Protein AF-A0A1M7EPD5-F1 (afdb_monomer_lite)

Organism: NCBI:txid337701

Foldseek 3Di:
DDPVVVVVCVVCVVVVVPPDDDLQADRPPRHGDDVPDVSSVDDVVVPPVDPPDD

Sequence (54 aa):
MSKFMKLLAILLAPALIASCANDDTYPISGEECAPGDPVQDMDAAELDCVPPAG

pLDDT: mean 78.12, std 10.38, range [52.47, 93.62]

Radius of gyration: 18.34 Å; chains: 1; bounding box: 48×24×47 Å

Secondary structure (DSSP, 8-state):
--HHHHHHHHHHGGGGT-----TTB-TTT-PBPPTT-GGGG--TTTT-------

Structure (mmCIF, N/CA/C/O backbone):
data_AF-A0A1M7EPD5-F1
#
_entry.id   AF-A0A1M7EPD5-F1
#
loop_
_atom_site.group_PDB
_atom_site.id
_atom_site.type_symbol
_atom_site.label_atom_id
_atom_site.label_alt_id
_atom_site.label_comp_id
_atom_site.label_asym_id
_atom_site.label_entity_id
_atom_site.label_seq_id
_atom_site.pdbx_PDB_ins_code
_atom_site.Cartn_x
_atom_site.Cartn_y
_atom_site.Cartn_z
_atom_site.occupancy
_atom_site.B_iso_or_equiv
_atom_site.auth_seq_id
_atom_site.auth_comp_id
_atom_site.auth_asym_id
_atom_site.auth_atom_id
_atom_site.pdbx_PDB_model_num
ATOM 1 N N . MET A 1 1 ? -24.811 -6.105 31.421 1.00 61.94 1 MET A N 1
ATOM 2 C CA . MET A 1 1 ? -24.805 -6.399 29.967 1.00 61.94 1 MET A CA 1
ATOM 3 C C . MET A 1 1 ? -25.143 -7.862 29.734 1.00 61.94 1 MET A C 1
ATOM 5 O O . MET A 1 1 ? -24.465 -8.719 30.292 1.00 61.94 1 MET A O 1
ATOM 9 N N . SER A 1 2 ? -26.184 -8.139 28.944 1.00 85.75 2 SER A N 1
ATOM 10 C CA . SER A 1 2 ? -26.555 -9.505 28.544 1.00 85.75 2 SER A CA 1
ATOM 11 C C . SER A 1 2 ? -25.403 -10.185 27.792 1.00 85.75 2 SER A C 1
ATOM 13 O O . SER A 1 2 ? -24.690 -9.522 27.037 1.00 85.75 2 SER A O 1
ATOM 15 N N . LYS A 1 3 ? -25.218 -11.501 27.978 1.00 86.94 3 LYS A N 1
ATOM 16 C CA . LYS A 1 3 ? -24.203 -12.296 27.252 1.00 86.94 3 LYS A CA 1
ATOM 17 C C . LYS A 1 3 ? -24.370 -12.174 25.733 1.00 86.94 3 LYS A C 1
ATOM 19 O O . LYS A 1 3 ? -23.381 -12.115 25.012 1.00 86.94 3 LYS A O 1
ATOM 24 N N . PHE A 1 4 ? -25.614 -12.034 25.283 1.00 91.06 4 PHE A N 1
ATOM 25 C CA . PHE A 1 4 ? -25.964 -11.778 23.889 1.00 91.06 4 PHE A CA 1
ATOM 26 C C . PHE A 1 4 ? -25.418 -10.434 23.382 1.00 91.06 4 PHE A C 1
ATOM 28 O O . PHE A 1 4 ? -24.801 -10.376 22.327 1.00 91.06 4 PHE A O 1
ATOM 35 N N . MET A 1 5 ? -25.554 -9.369 24.179 1.00 88.94 5 MET A N 1
ATOM 36 C CA . MET A 1 5 ? -25.049 -8.036 23.824 1.00 88.94 5 MET A CA 1
ATOM 37 C C . MET A 1 5 ? -23.519 -8.027 23.676 1.00 88.94 5 MET A C 1
ATOM 39 O O . MET A 1 5 ? -22.978 -7.340 22.818 1.00 88.94 5 MET A O 1
ATOM 43 N N . LYS A 1 6 ? -22.813 -8.813 24.501 1.00 89.75 6 LYS A N 1
ATOM 44 C CA . LYS A 1 6 ? -21.351 -8.951 24.423 1.00 89.75 6 LYS A CA 1
ATOM 45 C C . LYS A 1 6 ? -20.912 -9.692 23.158 1.00 89.75 6 LYS A C 1
ATOM 47 O O . LYS A 1 6 ? -19.976 -9.252 22.504 1.00 89.75 6 LYS A O 1
ATOM 52 N N . LEU A 1 7 ? -21.599 -10.782 22.809 1.00 93.62 7 LEU A N 1
ATOM 53 C CA . LEU A 1 7 ? -21.348 -11.522 21.567 1.00 93.62 7 LEU A CA 1
ATOM 54 C C . LEU A 1 7 ? -21.581 -10.649 20.332 1.00 93.62 7 LEU A C 1
ATOM 56 O O . LEU A 1 7 ? -20.750 -10.635 19.430 1.00 93.62 7 LEU A O 1
ATOM 60 N N . LEU A 1 8 ? -22.669 -9.877 20.329 1.00 92.88 8 LEU A N 1
ATOM 61 C CA . LEU A 1 8 ? -22.986 -8.962 19.237 1.00 92.88 8 LEU A CA 1
ATOM 62 C C . LEU A 1 8 ? -21.896 -7.894 19.051 1.00 92.88 8 LEU A C 1
ATOM 64 O O . LEU A 1 8 ? -21.473 -7.645 17.929 1.00 92.88 8 LEU A O 1
ATOM 68 N N . ALA A 1 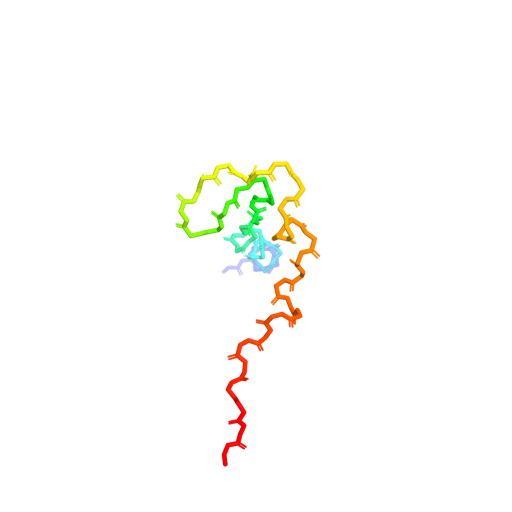9 ? -21.401 -7.307 20.145 1.00 89.38 9 ALA A N 1
ATOM 69 C CA . ALA A 1 9 ? -20.343 -6.299 20.090 1.00 89.38 9 ALA A CA 1
ATOM 70 C C . ALA A 1 9 ? -19.019 -6.849 19.530 1.00 89.38 9 ALA A C 1
ATOM 72 O O . ALA A 1 9 ? -18.366 -6.175 18.740 1.00 89.38 9 ALA A O 1
ATOM 73 N N . ILE A 1 10 ? -18.642 -8.080 19.897 1.00 91.44 10 ILE A N 1
ATOM 74 C CA . ILE A 1 10 ? -17.429 -8.735 19.377 1.00 91.44 10 ILE A CA 1
ATOM 75 C C . ILE A 1 10 ? -17.561 -9.006 17.875 1.00 91.44 10 ILE A C 1
ATOM 77 O O . ILE A 1 10 ? -16.606 -8.807 17.130 1.00 91.44 10 ILE A O 1
ATOM 81 N N . LEU A 1 11 ? -18.744 -9.426 17.425 1.00 90.44 11 LEU A N 1
ATOM 82 C CA . LEU A 1 11 ? -18.982 -9.760 16.023 1.00 90.44 11 LEU A CA 1
ATOM 83 C C . LEU A 1 11 ? -19.044 -8.518 15.118 1.00 90.44 11 LEU A C 1
ATOM 85 O O . LEU A 1 11 ? -18.634 -8.592 13.965 1.00 90.44 11 LEU A O 1
ATOM 89 N N . LEU A 1 12 ? -19.510 -7.375 15.635 1.00 88.38 12 LEU A N 1
ATOM 90 C CA . LEU A 1 12 ? -19.568 -6.112 14.885 1.00 88.38 12 LEU A CA 1
ATOM 91 C C . LEU A 1 12 ? -18.269 -5.295 14.906 1.00 88.38 12 LEU A C 1
ATOM 93 O O 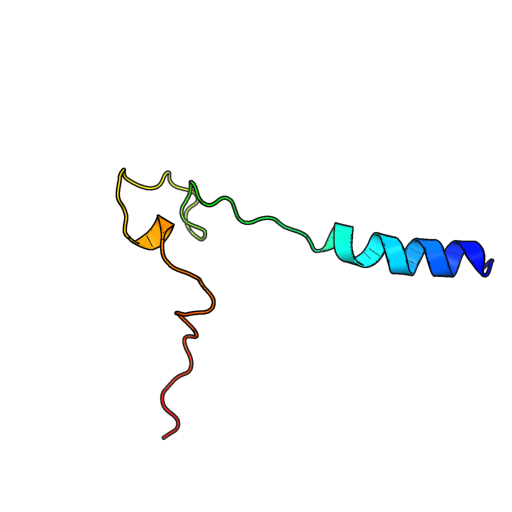. LEU A 1 12 ? -18.090 -4.447 14.036 1.00 88.38 12 LEU A O 1
ATOM 97 N N . ALA A 1 13 ? -17.365 -5.532 15.858 1.00 83.75 13 ALA A N 1
ATOM 98 C CA . ALA A 1 13 ? -16.095 -4.811 15.953 1.00 83.75 13 ALA A CA 1
ATOM 99 C C . ALA A 1 13 ? -15.263 -4.775 14.645 1.00 83.75 13 ALA A C 1
ATOM 101 O O . ALA A 1 13 ? -14.815 -3.685 14.288 1.00 83.75 13 ALA A O 1
ATOM 102 N N . PRO A 1 14 ? -15.072 -5.880 13.889 1.00 81.06 14 PRO A N 1
ATOM 103 C CA . PRO A 1 14 ? -14.273 -5.843 12.660 1.00 81.06 14 PRO A CA 1
ATOM 104 C C . PRO A 1 14 ? -14.916 -5.016 11.539 1.00 81.06 14 PRO A C 1
ATOM 106 O O . PRO A 1 14 ? -14.203 -4.428 10.733 1.00 81.06 14 PRO A O 1
ATOM 109 N N . ALA A 1 15 ? -16.248 -4.902 11.507 1.00 80.81 15 ALA A N 1
ATOM 110 C CA . ALA A 1 15 ? -16.939 -4.100 10.497 1.00 80.81 15 ALA A CA 1
ATOM 111 C C . ALA A 1 15 ? -16.669 -2.592 10.652 1.00 80.81 15 ALA A C 1
ATOM 113 O O . ALA A 1 15 ? -16.795 -1.847 9.688 1.00 80.81 15 ALA A O 1
ATOM 114 N N . LEU A 1 16 ? -16.275 -2.142 11.850 1.00 75.94 16 LEU A N 1
ATOM 115 C CA . LEU A 1 16 ? -15.949 -0.738 12.117 1.00 75.94 16 LEU A CA 1
ATOM 116 C C . LEU A 1 16 ? -14.540 -0.343 11.652 1.00 75.94 16 LEU A C 1
ATOM 118 O O . LEU A 1 16 ? -14.267 0.844 11.513 1.00 75.94 16 LEU A O 1
ATOM 122 N N . ILE A 1 17 ? -13.654 -1.317 11.430 1.00 72.50 17 ILE A N 1
ATOM 123 C CA . ILE A 1 17 ? -12.263 -1.097 10.993 1.00 72.50 17 ILE A CA 1
ATOM 124 C C . ILE A 1 17 ? -12.003 -1.589 9.565 1.00 72.50 17 ILE A C 1
ATOM 126 O O . ILE A 1 17 ? -10.891 -1.455 9.064 1.00 72.50 17 ILE A O 1
ATOM 130 N N . ALA A 1 18 ? -13.018 -2.140 8.899 1.00 69.38 18 ALA A N 1
ATOM 131 C CA . ALA A 1 18 ? -12.949 -2.537 7.501 1.00 69.38 18 ALA A CA 1
ATOM 132 C C . ALA A 1 18 ? -13.096 -1.303 6.593 1.00 69.38 18 ALA A C 1
ATOM 134 O O . ALA A 1 18 ? -14.137 -1.097 5.971 1.00 69.38 18 ALA A O 1
ATOM 135 N N . SER A 1 19 ? -12.069 -0.452 6.530 1.00 63.97 19 SER A N 1
ATOM 136 C CA . SER A 1 19 ? -11.938 0.494 5.421 1.00 63.97 19 SER A CA 1
ATOM 137 C C . SER A 1 19 ? -11.340 -0.261 4.238 1.00 63.97 19 SER A C 1
ATOM 139 O O . SER A 1 19 ? -10.145 -0.552 4.236 1.00 63.97 19 SER A O 1
ATOM 141 N N . CYS A 1 20 ? -12.165 -0.620 3.257 1.00 67.38 20 CYS A N 1
ATOM 142 C CA . CYS A 1 20 ? -11.648 -1.098 1.979 1.00 67.38 20 CYS A CA 1
ATOM 143 C C . CYS A 1 20 ? -10.851 0.041 1.333 1.00 67.38 20 CYS A C 1
ATOM 145 O O . CYS A 1 20 ? -11.354 1.164 1.239 1.00 67.38 20 CYS A O 1
ATOM 147 N N . ALA A 1 21 ? -9.611 -0.240 0.931 1.00 69.69 21 ALA A N 1
ATOM 148 C CA . ALA A 1 21 ? -8.886 0.648 0.036 1.00 69.69 21 ALA A CA 1
ATOM 149 C C . ALA A 1 21 ? -9.626 0.686 -1.310 1.00 69.69 21 ALA A C 1
ATOM 151 O O . ALA A 1 21 ? -10.259 -0.296 -1.700 1.00 69.69 21 ALA A O 1
ATOM 152 N N . ASN A 1 22 ? -9.620 1.845 -1.966 1.00 74.94 22 ASN A N 1
ATOM 153 C CA . ASN A 1 22 ? -10.109 1.961 -3.332 1.00 74.94 22 ASN A CA 1
ATOM 154 C C . ASN A 1 22 ? -8.915 1.802 -4.275 1.00 74.94 22 ASN A C 1
ATOM 156 O O . ASN A 1 22 ? -8.091 2.712 -4.353 1.00 74.94 22 ASN A O 1
ATOM 160 N N . ASP A 1 23 ? -8.853 0.672 -4.973 1.00 77.00 23 ASP A N 1
ATOM 161 C CA . ASP A 1 23 ? -7.725 0.304 -5.836 1.00 77.00 23 ASP A CA 1
ATOM 162 C C . ASP A 1 23 ? -7.661 1.145 -7.133 1.00 77.00 23 ASP A C 1
ATOM 164 O O . ASP A 1 23 ? -6.634 1.186 -7.810 1.00 77.00 23 ASP A O 1
ATOM 168 N N . ASP A 1 24 ? -8.727 1.890 -7.454 1.00 81.44 24 ASP A N 1
ATOM 169 C CA . ASP A 1 24 ? -8.789 2.773 -8.628 1.00 81.44 24 ASP A CA 1
ATOM 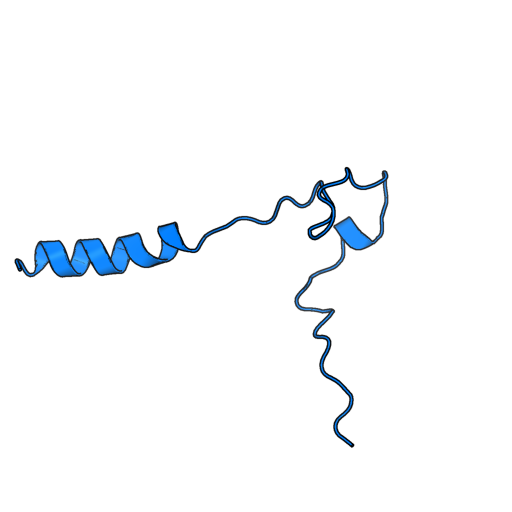170 C C . ASP A 1 24 ? -8.156 4.157 -8.384 1.00 81.44 24 ASP A C 1
ATOM 172 O O . ASP A 1 24 ? -8.053 4.975 -9.304 1.00 81.44 24 ASP A O 1
ATOM 176 N N . THR A 1 25 ? -7.745 4.448 -7.146 1.00 85.81 25 THR A N 1
ATOM 177 C CA . THR A 1 25 ? -7.198 5.753 -6.752 1.00 85.81 25 THR A CA 1
ATOM 178 C C . THR A 1 25 ? -5.955 5.615 -5.890 1.00 85.81 25 THR A C 1
ATOM 180 O O . THR A 1 25 ? -5.870 4.719 -5.051 1.00 85.81 25 THR A O 1
ATOM 183 N N . TYR A 1 26 ? -5.021 6.557 -6.000 1.00 84.19 26 TYR A N 1
ATOM 184 C CA . TYR A 1 26 ? -3.849 6.558 -5.129 1.00 84.19 26 TYR A CA 1
ATOM 185 C C . TYR A 1 26 ? -4.254 6.746 -3.656 1.00 84.19 26 TYR A C 1
ATOM 187 O O . TYR A 1 26 ? -4.983 7.687 -3.332 1.00 84.19 26 TYR A O 1
ATOM 195 N N . PRO A 1 27 ? -3.716 5.943 -2.721 1.00 76.56 27 PRO A N 1
ATOM 196 C CA . PRO A 1 27 ? -4.173 5.922 -1.328 1.00 76.56 27 PRO A CA 1
ATOM 197 C C . PRO A 1 27 ? -3.868 7.205 -0.536 1.00 76.56 27 PRO A C 1
ATOM 199 O O . PRO A 1 27 ? -4.464 7.425 0.516 1.00 76.56 27 PRO A O 1
ATOM 202 N N . ILE A 1 28 ? -2.939 8.048 -1.010 1.00 81.25 28 ILE A N 1
ATOM 203 C CA . ILE A 1 28 ? -2.523 9.284 -0.323 1.00 81.25 28 ILE A CA 1
ATOM 204 C C . ILE A 1 28 ? -3.172 10.532 -0.928 1.00 81.25 28 ILE A C 1
ATOM 206 O O . ILE A 1 28 ? -3.657 11.379 -0.178 1.00 81.25 28 ILE A O 1
ATOM 210 N N . SER A 1 29 ? -3.172 10.673 -2.259 1.00 85.94 29 SER A N 1
ATOM 211 C CA . SER A 1 29 ? -3.741 11.852 -2.929 1.00 85.94 29 SER A CA 1
ATOM 212 C C . SER A 1 29 ? -5.216 11.694 -3.300 1.00 85.94 29 SER A C 1
ATOM 214 O O . SER A 1 29 ? -5.914 12.700 -3.416 1.00 85.94 29 SER A O 1
ATOM 216 N N . GLY A 1 30 ? -5.704 10.458 -3.461 1.00 85.25 30 GLY A N 1
ATOM 217 C CA . GLY A 1 30 ? -7.055 10.160 -3.945 1.00 85.25 30 GLY A CA 1
ATOM 218 C C . GLY A 1 30 ? -7.260 10.430 -5.439 1.00 85.25 30 GLY A C 1
ATOM 219 O O . GLY A 1 30 ? -8.397 10.406 -5.902 1.00 85.25 30 GLY A O 1
ATOM 220 N N . GLU A 1 31 ? -6.193 10.722 -6.188 1.00 88.62 31 GLU A N 1
ATOM 221 C CA . GLU A 1 31 ? -6.248 10.903 -7.642 1.00 88.62 31 GLU A CA 1
ATOM 222 C C . GLU A 1 31 ? -6.489 9.562 -8.349 1.00 88.62 31 GLU A C 1
ATOM 224 O O . GLU A 1 31 ? -6.075 8.516 -7.849 1.00 88.62 31 GLU A O 1
ATOM 229 N N . GLU A 1 32 ? -7.150 9.594 -9.509 1.00 89.06 32 GLU A N 1
ATOM 230 C CA . GLU A 1 32 ? -7.385 8.399 -10.327 1.00 89.06 32 GLU A CA 1
ATOM 231 C C . GLU A 1 32 ? -6.061 7.811 -10.830 1.00 89.06 32 GLU A C 1
ATOM 233 O O . GLU A 1 32 ? -5.188 8.533 -11.325 1.00 89.06 32 GLU A O 1
ATOM 238 N N . CYS A 1 33 ? -5.929 6.490 -10.730 1.00 86.19 33 CYS A N 1
ATOM 239 C CA . CYS A 1 33 ? -4.794 5.765 -11.282 1.00 86.19 33 CYS A CA 1
ATOM 240 C C . CYS A 1 33 ? -4.774 5.884 -12.815 1.00 86.19 33 CYS A C 1
ATOM 242 O O . CYS A 1 33 ? -5.807 5.790 -13.485 1.00 86.19 33 CYS A O 1
ATOM 244 N N . ALA A 1 34 ? -3.585 6.047 -13.397 1.00 88.44 34 ALA A N 1
ATOM 245 C CA . ALA A 1 34 ? -3.443 5.999 -14.848 1.00 88.44 34 ALA A CA 1
ATOM 246 C C . ALA A 1 34 ? -3.685 4.567 -15.375 1.00 88.44 34 ALA A C 1
ATOM 248 O O . ALA A 1 34 ? -3.379 3.594 -14.683 1.00 88.44 34 ALA A O 1
ATOM 249 N N . PRO A 1 35 ? -4.184 4.393 -16.615 1.00 87.31 35 PRO A N 1
ATOM 250 C CA . PRO A 1 35 ? -4.327 3.063 -17.201 1.00 87.31 35 PRO A CA 1
ATOM 251 C C . PRO A 1 35 ? -2.981 2.326 -17.280 1.00 87.31 35 PRO A C 1
ATOM 253 O O . PRO A 1 35 ? -2.061 2.794 -17.954 1.00 87.31 35 PRO A O 1
ATOM 256 N N . GLY A 1 36 ? -2.888 1.159 -16.633 1.00 85.25 36 GLY A N 1
ATOM 257 C CA . GLY A 1 36 ? -1.674 0.336 -16.610 1.00 85.25 36 GLY A CA 1
ATOM 258 C C . GLY A 1 36 ? -0.593 0.838 -15.651 1.00 85.25 36 GLY A C 1
ATOM 259 O O . GLY A 1 36 ? 0.578 0.505 -15.839 1.00 85.25 36 GLY A O 1
ATOM 260 N N . ASP A 1 37 ? -0.959 1.663 -14.666 1.00 85.44 37 ASP A N 1
ATOM 261 C CA . ASP A 1 37 ? -0.049 2.042 -13.589 1.00 85.44 37 ASP A CA 1
ATOM 262 C C . ASP A 1 37 ? 0.343 0.794 -12.773 1.00 85.44 37 ASP A C 1
ATOM 264 O O . ASP A 1 37 ? -0.550 0.093 -12.290 1.00 85.44 37 ASP A O 1
ATOM 268 N N . PRO A 1 38 ? 1.650 0.517 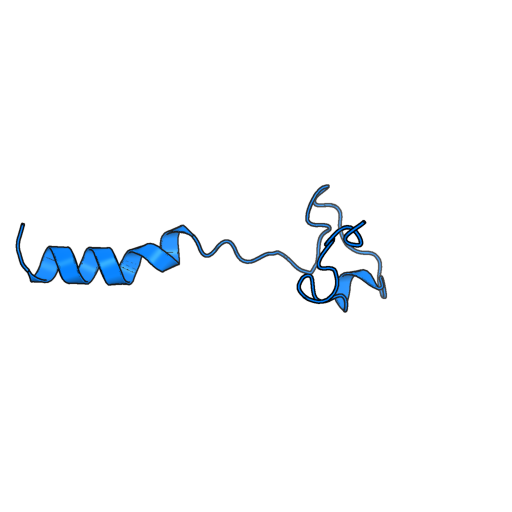-12.578 1.00 77.00 38 PRO A N 1
ATOM 269 C CA . PRO A 1 38 ? 2.113 -0.601 -11.760 1.00 77.00 38 PRO A CA 1
ATOM 270 C C . PRO A 1 38 ? 1.478 -0.662 -10.370 1.00 77.00 38 PRO A C 1
ATOM 272 O O . PRO A 1 38 ? 1.302 -1.757 -9.850 1.00 77.00 38 PRO A O 1
ATOM 275 N N . VAL A 1 39 ? 1.107 0.484 -9.786 1.00 77.69 39 VAL A N 1
ATOM 276 C CA . VAL A 1 39 ? 0.471 0.577 -8.462 1.00 77.69 39 VAL A CA 1
ATOM 277 C C . VAL A 1 39 ? -0.807 -0.265 -8.362 1.00 77.69 39 VAL A C 1
ATOM 279 O O . VAL A 1 39 ? -1.108 -0.750 -7.277 1.00 77.69 39 VAL A O 1
ATOM 282 N N . GLN A 1 40 ? -1.519 -0.499 -9.468 1.00 76.50 40 GLN A N 1
ATOM 283 C CA . GLN A 1 40 ? -2.747 -1.307 -9.494 1.00 76.50 40 GLN A CA 1
ATOM 284 C C . GLN A 1 40 ? -2.499 -2.796 -9.212 1.00 76.50 40 GLN A C 1
ATOM 286 O O . GLN A 1 40 ? -3.366 -3.473 -8.666 1.00 76.50 40 GLN A O 1
ATOM 291 N N . ASP A 1 41 ? -1.313 -3.294 -9.565 1.00 79.56 41 ASP A N 1
ATOM 292 C CA . ASP A 1 41 ? -0.912 -4.691 -9.378 1.00 79.56 41 ASP A CA 1
ATOM 293 C C . ASP A 1 41 ? 0.055 -4.863 -8.189 1.00 79.56 41 ASP A C 1
ATOM 295 O O . ASP A 1 41 ? 0.538 -5.966 -7.929 1.00 79.56 41 ASP A O 1
ATOM 299 N N . MET A 1 42 ? 0.374 -3.778 -7.472 1.00 72.38 42 MET A N 1
ATOM 300 C CA . MET A 1 42 ? 1.282 -3.804 -6.326 1.00 72.38 42 MET A CA 1
ATOM 301 C C . MET A 1 42 ? 0.538 -4.235 -5.063 1.00 72.38 42 MET A C 1
ATOM 303 O O . MET A 1 42 ? -0.308 -3.510 -4.543 1.00 72.38 42 MET A O 1
ATOM 307 N N . ASP A 1 43 ? 0.911 -5.389 -4.511 1.00 70.56 43 ASP A N 1
ATOM 308 C CA . ASP A 1 43 ? 0.464 -5.775 -3.178 1.00 70.56 43 ASP A CA 1
ATOM 309 C C . ASP A 1 43 ? 1.210 -4.927 -2.135 1.00 70.56 43 ASP A C 1
ATOM 311 O O . ASP A 1 43 ? 2.441 -4.945 -2.037 1.00 70.56 43 ASP A O 1
ATOM 315 N N . ALA A 1 44 ? 0.463 -4.171 -1.329 1.00 64.62 44 ALA A N 1
ATOM 316 C CA . ALA A 1 44 ? 1.025 -3.385 -0.234 1.00 64.62 44 ALA A CA 1
ATOM 317 C C . ALA A 1 44 ? 1.795 -4.256 0.779 1.00 64.62 44 ALA A C 1
ATOM 319 O O . ALA A 1 44 ? 2.68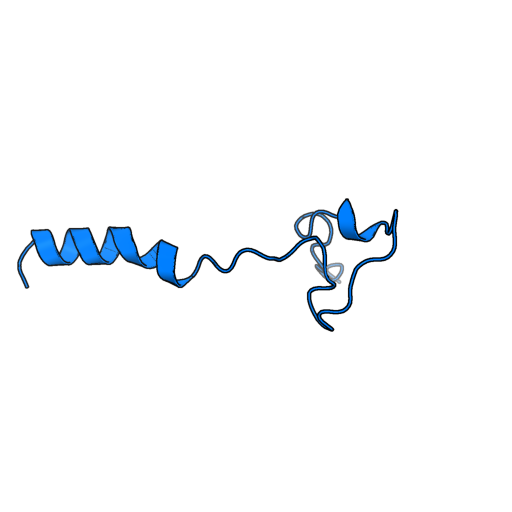3 -3.747 1.461 1.00 64.62 44 ALA A O 1
ATOM 320 N N . ALA A 1 45 ? 1.497 -5.558 0.860 1.00 63.44 45 ALA A N 1
ATOM 321 C CA . ALA A 1 45 ? 2.244 -6.520 1.664 1.00 63.44 45 ALA A CA 1
ATOM 322 C C . ALA A 1 45 ? 3.625 -6.870 1.075 1.00 63.44 45 ALA A C 1
ATOM 324 O O . ALA A 1 45 ? 4.513 -7.278 1.821 1.00 63.44 45 ALA A O 1
ATOM 325 N N . GLU A 1 46 ? 3.838 -6.700 -0.235 1.00 60.34 46 GLU A N 1
ATOM 326 C CA . GLU A 1 46 ? 5.148 -6.893 -0.877 1.00 60.34 46 GLU A CA 1
ATOM 327 C C . GLU A 1 46 ? 6.058 -5.663 -0.732 1.00 60.34 46 GLU A C 1
ATOM 329 O O . GLU A 1 46 ? 7.282 -5.777 -0.809 1.00 60.34 46 GLU A O 1
ATOM 334 N N . LEU A 1 47 ? 5.473 -4.493 -0.459 1.00 59.78 47 LEU A N 1
ATOM 335 C CA . LEU A 1 47 ? 6.170 -3.240 -0.156 1.00 59.78 47 LEU A CA 1
ATOM 336 C C . LEU A 1 47 ? 6.283 -3.011 1.349 1.00 59.78 47 LEU A C 1
ATOM 338 O O . LEU A 1 47 ? 6.08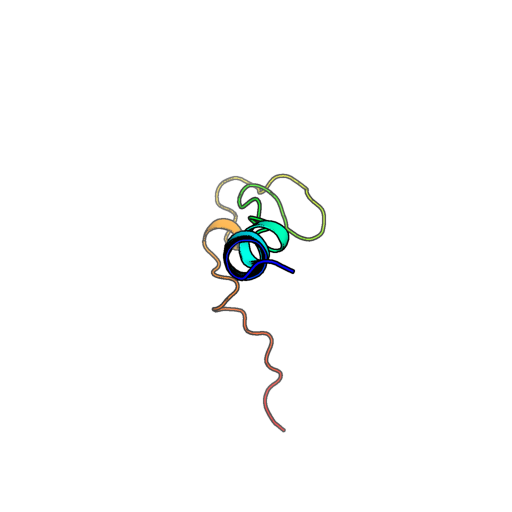4 -1.894 1.835 1.00 59.78 47 LEU A O 1
ATOM 342 N N . ASP A 1 48 ? 6.603 -4.063 2.097 1.00 59.66 48 ASP A N 1
ATOM 343 C CA . ASP A 1 48 ? 6.961 -3.918 3.498 1.00 59.66 48 ASP A CA 1
ATOM 344 C C . ASP A 1 48 ? 8.216 -3.028 3.540 1.00 59.66 48 ASP A C 1
ATOM 346 O O . ASP A 1 48 ? 9.335 -3.462 3.254 1.00 59.66 48 ASP A O 1
ATOM 350 N N . CYS A 1 49 ? 8.014 -1.734 3.813 1.00 63.06 49 CYS A N 1
ATOM 351 C CA . CYS A 1 49 ? 9.036 -0.694 3.935 1.00 63.06 49 CYS A CA 1
ATOM 352 C C . CYS A 1 49 ? 9.877 -0.917 5.201 1.00 63.06 49 CYS A C 1
ATOM 354 O O . CYS A 1 49 ? 10.088 -0.003 5.999 1.00 63.06 49 CYS A O 1
ATOM 356 N N . VAL A 1 50 ? 10.326 -2.153 5.414 1.00 73.12 50 VAL A N 1
ATOM 357 C CA . VAL A 1 50 ? 11.204 -2.569 6.491 1.00 73.12 50 VAL A CA 1
ATOM 358 C C . VAL A 1 50 ? 12.594 -2.049 6.136 1.00 73.12 50 VAL A C 1
ATOM 360 O O . VAL A 1 50 ? 13.195 -2.511 5.161 1.00 73.12 50 VAL A O 1
ATOM 363 N N . PRO A 1 51 ? 13.131 -1.072 6.886 1.00 69.00 51 PRO A N 1
ATOM 364 C CA . PRO A 1 51 ? 14.496 -0.624 6.673 1.00 69.00 51 PRO A CA 1
ATOM 365 C C . PRO A 1 51 ? 15.437 -1.822 6.848 1.00 69.00 51 PRO A C 1
ATOM 367 O O . PRO A 1 51 ? 15.201 -2.638 7.747 1.00 69.00 51 PRO A O 1
ATOM 370 N N . PRO A 1 52 ? 16.508 -1.949 6.045 1.00 68.00 52 PRO A N 1
ATOM 371 C CA . PRO A 1 52 ? 17.493 -2.995 6.276 1.00 68.00 52 PRO A CA 1
ATOM 372 C C . PRO A 1 52 ? 18.015 -2.867 7.710 1.00 68.00 52 PRO A C 1
ATOM 374 O O . PRO A 1 52 ? 18.415 -1.781 8.134 1.00 68.00 52 PRO A O 1
ATOM 377 N N . ALA A 1 53 ? 17.969 -3.966 8.465 1.00 73.56 53 ALA A N 1
ATOM 378 C CA . ALA A 1 53 ? 18.544 -4.022 9.800 1.00 73.56 53 ALA A CA 1
ATOM 379 C C . ALA A 1 53 ? 20.057 -3.785 9.678 1.00 73.56 53 ALA A C 1
ATOM 381 O O . ALA A 1 53 ? 20.775 -4.621 9.127 1.00 73.56 53 ALA A O 1
ATOM 382 N N . GLY A 1 54 ? 20.500 -2.603 10.107 1.00 52.47 54 GLY A N 1
ATOM 383 C CA . GLY A 1 54 ? 21.915 -2.292 10.303 1.00 52.47 54 GLY A CA 1
ATOM 384 C C . GLY A 1 54 ? 22.491 -3.004 11.516 1.00 52.47 54 GLY A C 1
ATOM 385 O O . GLY A 1 54 ? 21.711 -3.320 12.445 1.00 52.47 54 GLY A O 1
#